Protein AF-A0A849ZF72-F1 (afdb_monomer_lite)

Foldseek 3Di:
DDDDPPPVVVVVVVVVVVVVVVVVVVVPDDPDDDDDDDDDDDDDDDDDDDDDDDDDDDPPPPQPLVNVCVVQPDDDDSDLVVVCVVCVVVVVLVNSLVVLVVVCVVPPALVSLQVSLLSCLQVVNLVSSLVSLLSSLVSPQQCLVCCVPDPSNPVNCPDPCNVVSSCSNNVD

Secondary structure (DSSP, 8-state):
----SSHHHHHHHHHHHHHHHHHHHHHSS---------------PPPP----------------HHHHTGGG-SSS---HHHHHHHHHHHT-HHHHHHHHHHHHHHS--HHHHHHHHHHHHHTT-HHHHHHHHHHHHHTT---HHHHHH-GGGHHHHTSTTHHHHHHHHHT-

pLDDT: mean 73.83, std 22.34, range [35.16, 97.88]

Structure (mmCIF, N/CA/C/O backbone):
data_AF-A0A849ZF72-F1
#
_entry.id   AF-A0A849ZF72-F1
#
loop_
_atom_site.group_PDB
_atom_site.id
_atom_site.type_symbol
_atom_site.label_atom_id
_atom_site.label_alt_id
_atom_site.label_comp_id
_atom_site.label_asym_id
_atom_site.label_entity_id
_atom_site.label_seq_id
_atom_site.pdbx_PDB_ins_code
_atom_site.Cartn_x
_atom_site.Cartn_y
_atom_site.Cartn_z
_atom_site.occupancy
_atom_site.B_iso_or_equiv
_atom_site.auth_seq_id
_atom_site.auth_comp_id
_atom_site.auth_asym_id
_atom_site.auth_atom_id
_atom_site.pdbx_PDB_model_num
ATOM 1 N N . MET A 1 1 ? -25.390 3.163 -39.103 1.00 51.00 1 MET A N 1
ATOM 2 C CA . MET A 1 1 ? -24.041 3.510 -38.595 1.00 51.00 1 MET A CA 1
ATOM 3 C C . MET A 1 1 ? -23.569 4.708 -39.407 1.00 51.00 1 MET A C 1
ATOM 5 O O . MET A 1 1 ? -23.665 4.590 -40.624 1.00 51.00 1 MET A O 1
ATOM 9 N N . PRO A 1 2 ? -23.250 5.870 -38.797 1.00 45.84 2 PRO A N 1
ATOM 10 C CA . PRO A 1 2 ? -22.108 6.026 -37.879 1.00 45.84 2 PRO A CA 1
ATOM 11 C C . PRO A 1 2 ? -22.396 6.866 -36.607 1.00 45.84 2 PRO A C 1
ATOM 13 O O . PRO A 1 2 ? -23.239 7.754 -36.625 1.00 45.84 2 PRO A O 1
ATOM 16 N N . ALA A 1 3 ? -21.669 6.605 -35.516 1.00 49.66 3 ALA A N 1
ATOM 17 C CA . ALA A 1 3 ? -21.685 7.398 -34.277 1.00 49.66 3 ALA A CA 1
ATOM 18 C C . ALA A 1 3 ? -20.289 7.374 -33.627 1.00 49.66 3 ALA A C 1
ATOM 20 O O . ALA A 1 3 ? -20.099 6.829 -32.544 1.00 49.66 3 ALA A O 1
ATOM 21 N N . THR A 1 4 ? -19.285 7.897 -34.335 1.00 52.69 4 THR A N 1
ATOM 22 C CA . THR A 1 4 ? -17.876 7.799 -33.901 1.00 52.69 4 THR A CA 1
ATOM 23 C C . THR A 1 4 ? -17.103 9.114 -34.025 1.00 52.69 4 THR A C 1
ATOM 25 O O . THR A 1 4 ? -15.879 9.091 -34.075 1.00 52.69 4 THR A O 1
ATOM 28 N N . ILE A 1 5 ? -17.786 10.265 -34.106 1.00 50.38 5 ILE A N 1
ATOM 29 C CA . ILE A 1 5 ? -17.128 11.563 -34.371 1.00 50.38 5 ILE A CA 1
ATOM 30 C C . ILE A 1 5 ? -17.210 12.553 -33.188 1.00 50.38 5 ILE A C 1
ATOM 32 O O . ILE A 1 5 ? -16.462 13.525 -33.176 1.00 50.38 5 ILE A O 1
ATOM 36 N N . ASP A 1 6 ? -18.005 12.298 -32.141 1.00 52.62 6 ASP A N 1
ATOM 37 C CA . ASP A 1 6 ? -18.146 13.269 -31.035 1.00 52.62 6 ASP A CA 1
ATOM 38 C C . ASP A 1 6 ? -17.104 13.144 -29.905 1.00 52.62 6 ASP A C 1
ATOM 40 O O . ASP A 1 6 ? -16.784 14.139 -29.262 1.00 52.62 6 ASP A O 1
ATOM 44 N N . TYR A 1 7 ? -16.472 11.982 -29.706 1.00 48.75 7 TYR A N 1
ATOM 45 C CA . TYR A 1 7 ? -15.565 11.771 -28.559 1.00 48.75 7 TYR A CA 1
ATOM 46 C C . TYR A 1 7 ? -14.204 12.479 -28.654 1.00 48.75 7 TYR A C 1
ATOM 48 O O . TYR A 1 7 ? -13.531 12.670 -27.643 1.00 48.75 7 TYR A O 1
ATOM 56 N N . VAL A 1 8 ? -13.764 12.867 -29.853 1.00 50.22 8 VAL A N 1
ATOM 57 C CA . VAL A 1 8 ? -12.427 13.462 -30.030 1.00 50.22 8 VAL A CA 1
ATOM 58 C C . VAL A 1 8 ? -12.418 14.945 -29.641 1.00 50.22 8 VAL A C 1
ATOM 60 O O . VAL A 1 8 ? -11.414 15.438 -29.135 1.00 50.22 8 VAL A O 1
ATOM 63 N N . LYS A 1 9 ? -13.545 15.653 -29.793 1.00 51.91 9 LYS A N 1
ATOM 64 C CA . LYS A 1 9 ? -13.614 17.097 -29.510 1.00 51.91 9 LYS A CA 1
ATOM 65 C C . LYS A 1 9 ? -13.668 17.429 -28.017 1.00 51.91 9 LYS A C 1
ATOM 67 O O . LYS A 1 9 ? -13.146 18.469 -27.622 1.00 51.91 9 LYS A O 1
ATOM 72 N N . GLU A 1 10 ? -14.251 16.564 -27.186 1.00 51.84 10 GLU A N 1
ATOM 73 C CA . GLU A 1 10 ? -14.286 16.780 -25.730 1.00 51.84 10 GLU A CA 1
ATOM 74 C C . GLU A 1 10 ? -12.900 16.628 -25.088 1.00 51.84 10 GLU A C 1
ATOM 76 O O . GLU A 1 10 ? -12.539 17.415 -24.211 1.00 51.84 10 GLU A O 1
ATOM 81 N N . ASN A 1 11 ? -12.077 15.695 -25.574 1.00 52.41 11 ASN A N 1
ATOM 82 C CA . ASN A 1 11 ? -10.740 15.474 -25.020 1.00 52.41 11 ASN A CA 1
ATOM 83 C C . ASN A 1 11 ? -9.769 16.629 -25.306 1.00 52.41 11 ASN A C 1
ATOM 85 O O . ASN A 1 11 ? -8.933 16.943 -24.457 1.00 52.41 11 ASN A O 1
ATOM 89 N N . GLU A 1 12 ? -9.884 17.294 -26.457 1.00 51.12 12 GLU A N 1
ATOM 90 C CA . GLU A 1 12 ? -9.036 18.452 -26.765 1.00 51.12 12 GLU A CA 1
ATOM 91 C C . GLU A 1 12 ? -9.368 19.648 -25.865 1.00 51.12 12 GLU A C 1
ATOM 93 O O . GLU A 1 12 ? -8.467 20.301 -25.341 1.00 51.12 12 GLU A O 1
ATOM 98 N N . LEU A 1 13 ? -10.653 19.891 -25.594 1.00 56.91 13 LEU A N 1
ATOM 99 C CA . LEU A 1 13 ? -11.103 20.980 -24.721 1.00 56.91 13 LEU A CA 1
ATOM 100 C C . LEU A 1 13 ? -10.621 20.812 -23.272 1.00 56.91 13 LEU A C 1
ATOM 102 O O . LEU A 1 13 ? -10.176 21.784 -22.656 1.00 56.91 13 LEU A O 1
ATOM 106 N N . VAL A 1 14 ? -10.640 19.584 -22.747 1.00 58.81 14 VAL A N 1
ATOM 107 C CA . VAL A 1 14 ? -10.106 19.279 -21.409 1.00 58.81 14 VAL A CA 1
ATOM 108 C C . VAL A 1 14 ? -8.584 19.436 -21.377 1.00 58.81 14 VAL A C 1
ATOM 110 O O . VAL A 1 14 ? -8.049 20.022 -20.433 1.00 58.81 14 VAL A O 1
ATOM 113 N N . ALA A 1 15 ? -7.878 18.994 -22.422 1.00 57.97 15 ALA A N 1
ATOM 114 C CA . ALA A 1 15 ? -6.429 19.149 -22.513 1.00 57.97 15 ALA A CA 1
ATOM 115 C C . ALA A 1 15 ? -6.004 20.628 -22.525 1.00 57.97 15 ALA A C 1
ATOM 117 O O . ALA A 1 15 ? -5.084 21.006 -21.797 1.00 57.97 15 ALA A O 1
ATOM 118 N N . PHE A 1 16 ? -6.707 21.488 -23.273 1.00 59.75 16 PHE A N 1
ATOM 119 C CA . PHE A 1 16 ? -6.429 22.928 -23.292 1.00 59.75 16 PHE A CA 1
ATOM 120 C C . PHE A 1 16 ? -6.741 23.613 -21.955 1.00 59.75 16 PHE A C 1
ATOM 122 O O . PHE A 1 16 ? -5.988 24.495 -21.537 1.00 59.75 16 PHE A O 1
ATOM 129 N N . ALA A 1 17 ? -7.795 23.189 -21.250 1.00 60.41 17 ALA A N 1
ATOM 130 C CA . ALA A 1 17 ? -8.112 23.712 -19.921 1.00 60.41 17 ALA A CA 1
ATOM 131 C C . ALA A 1 17 ? -7.017 23.370 -18.895 1.00 60.41 17 ALA A C 1
ATOM 133 O O . ALA A 1 17 ? -6.582 24.241 -18.141 1.00 60.41 17 ALA A O 1
ATOM 134 N N . ILE A 1 18 ? -6.513 22.132 -18.913 1.00 64.94 18 ILE A N 1
ATOM 135 C CA . ILE A 1 18 ? -5.421 21.691 -18.033 1.00 64.94 18 ILE A CA 1
ATOM 136 C C . ILE A 1 18 ? -4.130 22.454 -18.354 1.00 64.94 18 ILE A C 1
ATOM 138 O O . ILE A 1 18 ? -3.466 22.953 -17.443 1.00 64.94 18 ILE A O 1
ATOM 142 N N . LEU A 1 19 ? -3.796 22.611 -19.639 1.00 66.31 19 LEU A N 1
ATOM 143 C CA . LEU A 1 19 ? -2.593 23.336 -20.053 1.00 66.31 19 LEU A CA 1
ATOM 144 C C . LEU A 1 19 ? -2.644 24.817 -19.640 1.00 66.31 19 LEU A C 1
ATOM 146 O O . LEU A 1 19 ? -1.638 25.372 -19.201 1.00 66.31 19 LEU A O 1
ATOM 150 N N . GLY A 1 20 ? -3.821 25.444 -19.733 1.00 64.81 20 GLY A N 1
ATOM 151 C CA . GLY A 1 20 ? -4.036 26.825 -19.301 1.00 64.81 20 GLY A CA 1
ATOM 152 C C . GLY A 1 20 ? -3.827 27.016 -17.798 1.00 64.81 20 GLY A C 1
ATOM 153 O O . GLY A 1 20 ? -3.153 27.959 -17.386 1.00 64.81 20 GLY A O 1
ATOM 154 N N . VAL A 1 21 ? -4.335 26.093 -16.975 1.00 66.00 21 VAL A N 1
ATOM 155 C CA . VAL A 1 21 ? -4.146 26.128 -15.514 1.00 66.00 21 VAL A CA 1
ATOM 156 C C . VAL A 1 21 ? -2.672 25.943 -15.142 1.00 66.00 21 VAL A C 1
ATOM 158 O O . VAL A 1 21 ? -2.151 26.688 -14.310 1.00 66.00 21 VAL A O 1
ATOM 161 N N . LEU A 1 22 ? -1.967 25.015 -15.797 1.00 67.81 22 LEU A N 1
ATOM 162 C CA . LEU A 1 22 ? -0.537 24.794 -15.563 1.00 67.81 22 LEU A CA 1
ATOM 163 C C . LEU A 1 22 ? 0.316 26.006 -15.966 1.00 67.81 22 LEU A C 1
ATOM 165 O O . LEU A 1 22 ? 1.252 26.360 -15.251 1.00 67.81 22 LEU A O 1
ATOM 169 N N . LEU A 1 23 ? -0.026 26.688 -17.064 1.00 69.25 23 LEU A N 1
ATOM 170 C CA . LEU A 1 23 ? 0.684 27.889 -17.508 1.00 69.25 23 LEU A CA 1
ATOM 171 C C . LEU A 1 23 ? 0.511 29.055 -16.521 1.00 69.25 23 LEU A C 1
ATOM 173 O O . LEU A 1 23 ? 1.475 29.760 -16.225 1.00 69.25 23 LEU A O 1
ATOM 177 N N . VAL A 1 24 ? -0.695 29.240 -15.972 1.00 66.75 24 VAL A N 1
ATOM 178 C CA . VAL A 1 24 ? -0.959 30.275 -14.958 1.00 66.75 24 VAL A CA 1
ATOM 179 C C . VAL A 1 24 ? -0.1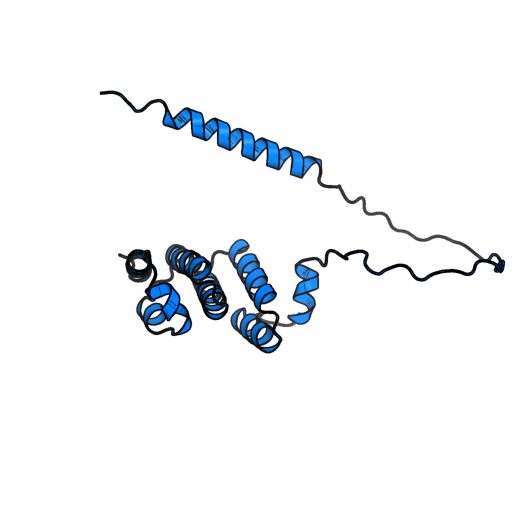86 29.989 -13.670 1.00 66.75 24 VAL A C 1
ATOM 181 O O . VAL A 1 24 ? 0.420 30.904 -13.116 1.00 66.75 24 VAL A O 1
ATOM 184 N N . LEU A 1 25 ? -0.130 28.729 -13.229 1.00 60.12 25 LEU A N 1
ATOM 185 C CA . LEU A 1 25 ? 0.659 28.328 -12.059 1.00 60.12 25 LEU A CA 1
ATOM 186 C C . LEU A 1 25 ? 2.168 28.507 -12.279 1.00 60.12 25 LEU A C 1
ATOM 188 O O . LEU A 1 25 ? 2.877 28.912 -11.361 1.00 60.12 25 LEU A O 1
ATOM 192 N N . PHE A 1 26 ? 2.656 28.276 -13.498 1.00 64.69 26 PHE A N 1
ATOM 193 C CA . PHE A 1 26 ? 4.063 28.470 -13.844 1.00 64.69 26 PHE A CA 1
ATOM 194 C C . PHE A 1 26 ? 4.465 29.954 -13.904 1.00 64.69 26 PHE A C 1
ATOM 196 O O . PHE A 1 26 ? 5.562 30.313 -13.483 1.00 64.69 26 PHE A O 1
ATOM 203 N N . ILE A 1 27 ? 3.582 30.837 -14.387 1.00 64.31 27 ILE A N 1
ATOM 204 C CA . ILE A 1 27 ? 3.835 32.290 -14.429 1.00 64.31 27 ILE A CA 1
ATOM 205 C C . ILE A 1 27 ? 3.677 32.926 -13.039 1.00 64.31 27 ILE A C 1
ATOM 207 O O . ILE A 1 27 ? 4.405 33.860 -12.707 1.00 64.31 27 ILE A O 1
ATOM 211 N N . ALA A 1 28 ? 2.762 32.415 -12.210 1.00 54.56 28 ALA A N 1
ATOM 212 C CA . ALA A 1 28 ? 2.571 32.869 -10.832 1.00 54.56 28 ALA A CA 1
ATOM 213 C C . ALA A 1 28 ? 3.663 32.372 -9.862 1.00 54.56 28 ALA A C 1
ATOM 215 O O . ALA A 1 28 ? 3.665 32.769 -8.697 1.00 54.56 28 ALA A O 1
ATOM 216 N N . TRP A 1 29 ? 4.601 31.538 -10.328 1.00 46.88 29 TRP A N 1
ATOM 217 C CA . TRP A 1 29 ? 5.734 31.067 -9.539 1.00 46.88 29 TRP A CA 1
ATOM 218 C C . TRP A 1 29 ? 6.733 32.212 -9.286 1.00 46.88 29 TRP A C 1
ATOM 220 O O . TRP A 1 29 ? 7.349 32.719 -10.232 1.00 46.88 29 TRP A O 1
ATOM 230 N N . PRO A 1 30 ? 6.948 32.645 -8.031 1.00 47.16 30 PRO A N 1
ATOM 231 C CA . PRO A 1 30 ? 7.880 33.721 -7.746 1.00 47.16 30 PRO A CA 1
ATOM 232 C C . PRO A 1 30 ? 9.313 33.231 -7.986 1.00 47.16 30 PRO A C 1
ATOM 234 O O . PRO A 1 30 ? 9.822 32.351 -7.290 1.00 47.16 30 PRO A O 1
ATOM 237 N N . ARG A 1 31 ? 9.997 33.821 -8.973 1.00 53.00 31 ARG A N 1
ATOM 238 C CA . ARG A 1 31 ? 11.454 33.705 -9.112 1.00 53.00 31 ARG A CA 1
ATOM 239 C C . ARG A 1 31 ? 12.098 34.363 -7.889 1.00 53.00 31 ARG A C 1
ATOM 241 O O . ARG A 1 31 ? 12.235 35.581 -7.835 1.00 53.00 31 ARG A O 1
ATOM 248 N N . GLY A 1 32 ? 12.459 33.549 -6.900 1.00 40.22 32 GLY A N 1
ATOM 249 C CA . GLY A 1 32 ? 13.219 33.977 -5.731 1.00 40.22 32 GLY A CA 1
ATOM 250 C C . GLY A 1 32 ? 14.593 34.492 -6.148 1.00 40.22 32 GLY A C 1
ATOM 251 O O . GLY A 1 32 ? 15.497 33.719 -6.456 1.00 40.22 32 GLY A O 1
ATOM 252 N N . GLU A 1 33 ? 14.739 35.812 -6.184 1.00 39.75 33 GLU A N 1
ATOM 253 C CA . GLU A 1 33 ? 16.008 36.496 -6.388 1.00 39.75 33 GLU A CA 1
ATOM 254 C C . GLU A 1 33 ? 16.874 36.330 -5.133 1.00 39.75 33 GLU A C 1
ATOM 256 O O . GLU A 1 33 ? 16.615 36.900 -4.073 1.00 39.75 33 GLU A O 1
ATOM 261 N N . ALA A 1 34 ? 17.922 35.517 -5.250 1.00 51.66 34 ALA A N 1
ATOM 262 C CA . ALA A 1 34 ? 18.972 35.425 -4.252 1.00 51.66 34 ALA A CA 1
ATOM 263 C C . ALA A 1 34 ? 19.690 36.775 -4.133 1.00 51.66 34 ALA A C 1
ATOM 265 O O . ALA A 1 34 ? 20.327 37.203 -5.093 1.00 51.66 34 ALA A O 1
ATOM 266 N N . ARG A 1 35 ? 19.645 37.421 -2.959 1.00 37.72 35 ARG A N 1
ATOM 267 C CA . ARG A 1 35 ? 20.596 38.478 -2.566 1.00 37.72 35 ARG A CA 1
ATOM 268 C C . ARG A 1 35 ? 20.694 38.613 -1.041 1.00 37.72 35 ARG A C 1
ATOM 270 O O . ARG A 1 35 ? 19.843 39.201 -0.387 1.00 37.72 35 ARG A O 1
ATOM 277 N N . ASN A 1 36 ? 21.805 38.121 -0.502 1.00 40.62 36 ASN A N 1
ATOM 278 C CA . ASN A 1 36 ? 22.447 38.613 0.721 1.00 40.62 36 ASN A CA 1
ATOM 279 C C . ASN A 1 36 ? 23.777 39.247 0.261 1.00 40.62 36 ASN A C 1
ATOM 281 O O . ASN A 1 36 ? 24.435 38.638 -0.587 1.00 40.62 36 ASN A O 1
ATOM 285 N N . PRO A 1 37 ? 24.180 40.450 0.722 1.00 46.84 37 PRO A N 1
ATOM 286 C CA . PRO A 1 37 ? 25.047 40.512 1.904 1.00 46.84 37 PRO A CA 1
ATOM 287 C C . PRO A 1 37 ? 24.865 41.761 2.802 1.00 46.84 37 PRO A C 1
ATOM 289 O O . PRO A 1 37 ? 24.742 42.893 2.343 1.00 46.84 37 PRO A O 1
ATOM 292 N N . ARG A 1 38 ? 24.957 41.524 4.118 1.00 50.94 38 ARG A N 1
ATOM 293 C CA . ARG A 1 38 ? 25.424 42.406 5.218 1.00 50.94 38 ARG A CA 1
ATOM 294 C C . ARG A 1 38 ? 25.917 43.823 4.838 1.00 50.94 38 ARG A C 1
ATOM 296 O O . ARG A 1 38 ? 26.923 43.937 4.143 1.00 50.94 38 ARG A O 1
ATOM 303 N N . ARG A 1 39 ? 25.402 44.869 5.519 1.00 41.84 39 ARG A N 1
ATOM 304 C CA . ARG A 1 39 ? 26.214 45.956 6.134 1.00 41.84 39 ARG A CA 1
ATOM 305 C C . ARG A 1 39 ? 25.406 46.896 7.057 1.00 41.84 39 ARG A C 1
ATOM 307 O O . ARG A 1 39 ? 24.461 47.531 6.622 1.00 41.84 39 ARG A O 1
ATOM 314 N N . ARG A 1 40 ? 25.944 47.041 8.279 1.00 40.59 40 ARG A N 1
ATOM 315 C CA . ARG A 1 40 ? 25.962 48.204 9.197 1.00 40.59 40 ARG A CA 1
ATOM 316 C C . ARG A 1 40 ? 24.643 48.771 9.740 1.00 40.59 40 ARG A C 1
ATOM 318 O O . ARG A 1 40 ? 23.950 49.515 9.064 1.00 40.59 40 ARG A O 1
ATOM 325 N N . GLY A 1 41 ? 24.489 48.649 11.055 1.00 35.16 41 GLY A N 1
ATOM 326 C CA . GLY A 1 41 ? 23.968 49.737 11.879 1.00 35.16 41 GLY A CA 1
ATOM 327 C C . GLY A 1 41 ? 24.711 49.769 13.216 1.00 35.16 41 GLY A C 1
ATOM 328 O O . GLY A 1 41 ? 24.871 48.704 13.811 1.00 35.16 41 GLY A O 1
ATOM 329 N N . PRO A 1 42 ? 25.192 50.930 13.689 1.00 50.34 42 PRO A N 1
ATOM 330 C CA . PRO A 1 42 ? 25.406 51.150 15.104 1.00 50.34 42 PRO A CA 1
ATOM 331 C C . PRO A 1 42 ? 24.263 51.999 15.682 1.00 50.34 42 PRO A C 1
ATOM 333 O O . PRO A 1 42 ? 23.925 53.056 15.159 1.00 50.34 42 PRO A O 1
ATOM 336 N N . GLU A 1 43 ? 23.677 51.454 16.745 1.00 50.25 43 GLU A N 1
ATOM 337 C CA . GLU A 1 43 ? 23.266 52.122 17.987 1.00 50.25 43 GLU A CA 1
ATOM 338 C C . GLU A 1 43 ? 22.476 53.443 17.909 1.00 50.25 43 GLU A C 1
ATOM 340 O O . GLU A 1 43 ? 23.014 54.525 17.692 1.00 50.25 43 GLU A O 1
ATOM 345 N N . GLY A 1 44 ? 21.189 53.350 18.257 1.00 38.59 44 GLY A N 1
ATOM 346 C CA . GLY A 1 44 ? 20.408 54.443 18.842 1.00 38.59 44 GLY A CA 1
ATOM 347 C C . GLY A 1 44 ? 19.746 53.957 20.145 1.00 38.59 44 GLY A C 1
ATOM 348 O O . GLY A 1 44 ? 19.331 52.796 20.196 1.00 38.59 44 GLY A O 1
ATOM 349 N N . PRO A 1 45 ? 19.672 54.773 21.214 1.00 44.94 45 PRO A N 1
ATOM 350 C CA . PRO A 1 45 ? 19.222 54.328 22.536 1.00 44.94 45 PRO A CA 1
ATOM 351 C C . PRO A 1 45 ? 17.689 54.155 22.619 1.00 44.94 45 PRO A C 1
ATOM 353 O O . PRO A 1 45 ? 16.953 54.739 21.818 1.00 44.94 45 PRO A O 1
ATOM 356 N N . PRO A 1 46 ? 17.180 53.359 23.583 1.00 49.75 46 PRO A N 1
ATOM 357 C CA . PRO A 1 46 ? 15.784 52.938 23.613 1.00 49.75 46 PRO A CA 1
ATOM 358 C C . PRO A 1 46 ? 14.871 54.047 24.145 1.00 49.75 46 PRO A C 1
ATOM 360 O O . PRO A 1 46 ? 15.084 54.574 25.236 1.00 49.75 46 PRO A O 1
ATOM 363 N N . HIS A 1 47 ? 13.802 54.356 23.409 1.00 39.19 47 HIS A N 1
ATOM 364 C CA . HIS A 1 47 ? 12.712 55.177 23.930 1.00 39.19 47 HIS A CA 1
ATOM 365 C C . HIS A 1 47 ? 11.659 54.273 24.601 1.00 39.19 47 HIS A C 1
ATOM 367 O O . HIS A 1 47 ? 11.178 53.327 23.969 1.00 39.19 47 HIS A O 1
ATOM 373 N N . PRO A 1 48 ? 11.290 54.527 25.871 1.00 53.56 48 PRO A N 1
ATOM 374 C CA . PRO A 1 48 ? 10.247 53.781 26.559 1.00 53.56 48 PRO A CA 1
ATOM 375 C C . PRO A 1 48 ? 8.868 54.263 26.084 1.00 53.56 48 PRO A C 1
ATOM 377 O O . PRO A 1 48 ? 8.754 55.341 25.509 1.00 53.56 48 PRO A O 1
ATOM 380 N N . TYR A 1 49 ? 7.832 53.476 26.385 1.00 36.06 49 TYR A N 1
ATOM 381 C CA . TYR A 1 49 ? 6.403 53.670 26.079 1.00 36.06 49 TYR A CA 1
ATOM 382 C C . TYR A 1 49 ? 5.884 53.025 24.784 1.00 36.06 49 TYR A C 1
ATOM 384 O O . TYR A 1 49 ? 5.608 53.702 23.802 1.00 36.06 49 TYR A O 1
ATOM 392 N N . ARG A 1 50 ? 5.536 51.730 24.866 1.00 35.84 50 ARG A N 1
ATOM 393 C CA . ARG A 1 50 ? 4.132 51.307 24.677 1.00 35.84 50 ARG A CA 1
ATOM 394 C C . ARG A 1 50 ? 3.882 49.898 25.226 1.00 35.84 50 ARG A C 1
ATOM 396 O O . ARG A 1 50 ? 4.318 48.904 24.660 1.00 35.84 50 ARG A O 1
ATOM 403 N N . ARG A 1 51 ? 3.127 49.817 26.326 1.00 40.84 51 ARG A N 1
ATOM 404 C CA . ARG A 1 51 ? 2.352 48.618 26.683 1.00 40.84 51 ARG A CA 1
ATOM 405 C C . ARG A 1 51 ? 1.271 48.414 25.616 1.00 40.84 51 ARG A C 1
ATOM 407 O O . ARG A 1 51 ? 0.554 49.368 25.330 1.00 40.84 51 ARG A O 1
ATOM 414 N N . ALA A 1 52 ? 1.104 47.193 25.113 1.00 35.91 52 ALA A N 1
ATOM 415 C CA . ALA A 1 52 ? -0.073 46.356 25.389 1.00 35.91 52 ALA A CA 1
ATOM 416 C C . ALA A 1 52 ? -0.297 45.268 24.321 1.00 35.91 52 ALA A C 1
ATOM 418 O O . ALA A 1 52 ? -0.287 45.539 23.125 1.00 35.91 52 ALA A O 1
ATOM 419 N N . ALA A 1 53 ? -0.659 44.097 24.852 1.00 40.59 53 ALA A N 1
ATOM 420 C CA . ALA A 1 53 ? -1.379 42.965 24.271 1.00 40.59 53 ALA A CA 1
ATOM 421 C C . ALA A 1 53 ? -0.581 41.889 23.492 1.00 40.59 53 ALA A C 1
ATOM 423 O O . ALA A 1 53 ? 0.061 42.190 22.487 1.00 40.59 53 ALA A O 1
ATOM 424 N N . PRO A 1 54 ? -0.694 40.609 23.914 1.00 47.97 54 PRO A N 1
ATOM 425 C CA . PRO A 1 54 ? -0.213 39.469 23.153 1.00 47.97 54 PRO A CA 1
ATOM 426 C C . PRO A 1 54 ? -1.206 39.188 22.020 1.00 47.97 54 PRO A C 1
ATOM 428 O O . PRO A 1 54 ? -2.411 39.071 22.245 1.00 47.97 54 PRO A O 1
ATOM 431 N N . ARG A 1 55 ? -0.713 39.072 20.789 1.00 39.88 55 ARG A N 1
ATOM 432 C CA . ARG A 1 55 ? -1.480 38.504 19.680 1.00 39.88 55 ARG A CA 1
ATOM 433 C C . ARG A 1 55 ? -0.653 37.422 19.018 1.00 39.88 55 ARG A C 1
ATOM 435 O O . ARG A 1 55 ? 0.329 37.723 18.358 1.00 39.88 55 ARG A O 1
ATOM 442 N N . GLY A 1 56 ? -1.109 36.195 19.241 1.00 35.47 56 GLY A N 1
ATOM 443 C CA . GLY A 1 56 ? -1.234 35.181 18.207 1.00 35.47 56 GLY A CA 1
ATOM 444 C C . GLY A 1 56 ? 0.044 34.788 17.483 1.00 35.47 56 GLY A C 1
ATOM 445 O O . GLY A 1 56 ? 0.419 35.395 16.486 1.00 35.47 56 GLY A O 1
ATOM 446 N N . ALA A 1 57 ? 0.570 33.633 17.888 1.00 39.62 57 ALA A N 1
ATOM 447 C CA . ALA A 1 57 ? 0.831 32.568 16.923 1.00 39.62 57 ALA A CA 1
ATOM 448 C C . ALA A 1 57 ? -0.316 32.531 15.875 1.00 39.62 57 ALA A C 1
ATOM 450 O O . ALA A 1 57 ? -1.473 32.773 16.213 1.00 39.62 57 ALA A O 1
ATOM 451 N N . SER A 1 58 ? -0.102 32.323 14.587 1.00 40.03 58 SER A N 1
ATOM 452 C CA . SER A 1 58 ? 0.910 31.495 13.961 1.00 40.03 58 SER A CA 1
ATOM 453 C C . SER A 1 58 ? 1.117 32.045 12.554 1.00 40.03 58 SER A C 1
ATOM 455 O O . SER A 1 58 ? 0.174 32.097 11.765 1.00 40.03 58 SER A O 1
ATOM 457 N N . ARG A 1 59 ? 2.337 32.464 12.217 1.00 40.94 59 ARG A N 1
ATOM 458 C CA . ARG A 1 59 ? 2.731 32.486 10.811 1.00 40.94 59 ARG A CA 1
ATOM 459 C C . ARG A 1 59 ? 3.040 31.032 10.503 1.00 40.94 59 ARG A C 1
ATOM 461 O O . ARG A 1 59 ? 4.038 30.533 11.002 1.00 40.94 59 ARG A O 1
ATOM 468 N N . SER A 1 60 ? 2.121 30.357 9.819 1.00 42.66 60 SER A N 1
ATOM 469 C CA . SER A 1 60 ? 2.330 29.004 9.319 1.00 42.66 60 SER A CA 1
ATOM 470 C C . SER A 1 60 ? 3.596 29.015 8.473 1.00 42.66 60 SER A C 1
ATOM 472 O O . SER A 1 60 ? 3.591 29.486 7.338 1.00 42.66 60 SER A O 1
ATOM 474 N N . GLU A 1 61 ? 4.700 28.595 9.081 1.00 50.62 61 GLU A N 1
ATOM 475 C CA . GLU A 1 61 ? 5.851 28.077 8.371 1.00 50.62 61 GLU A CA 1
ATOM 476 C C . GLU A 1 61 ? 5.301 26.905 7.563 1.00 50.62 61 GLU A C 1
ATOM 478 O O . GLU A 1 61 ? 4.921 25.873 8.115 1.00 50.62 61 GLU A O 1
ATOM 483 N N . GLU A 1 62 ? 5.128 27.107 6.258 1.00 49.06 62 GLU A N 1
ATOM 484 C CA . GLU A 1 62 ? 4.991 25.999 5.322 1.00 49.06 62 GLU A CA 1
ATOM 485 C C . GLU A 1 62 ? 6.313 25.239 5.369 1.00 49.06 62 GLU A C 1
ATOM 487 O O . GLU A 1 62 ? 7.251 25.513 4.626 1.00 49.06 62 GLU A O 1
ATOM 492 N N . GLU A 1 63 ? 6.395 24.334 6.339 1.00 45.03 63 GLU A N 1
ATOM 493 C CA . GLU A 1 63 ? 7.476 23.385 6.500 1.00 45.03 63 GLU A CA 1
ATOM 494 C C . GLU A 1 63 ? 7.553 22.580 5.202 1.00 45.03 63 GLU A C 1
ATOM 496 O O . GLU A 1 63 ? 6.602 21.871 4.822 1.00 45.03 63 GLU A O 1
ATOM 501 N N . SER A 1 64 ? 8.665 22.768 4.485 1.00 54.84 64 SER A N 1
ATOM 502 C CA . SER A 1 64 ? 8.973 22.056 3.252 1.00 54.84 64 SER A CA 1
ATOM 503 C C . SER A 1 64 ? 8.773 20.556 3.488 1.00 54.84 64 SER A C 1
ATOM 505 O O . SER A 1 64 ? 9.109 20.069 4.570 1.00 54.84 64 SER A O 1
ATOM 507 N N . PRO A 1 65 ? 8.268 19.779 2.514 1.00 52.41 65 PRO A N 1
ATOM 508 C CA . PRO A 1 65 ? 8.227 18.320 2.627 1.00 52.41 65 PRO A CA 1
ATOM 509 C C . PRO A 1 65 ? 9.573 17.718 3.067 1.00 52.41 65 PRO A C 1
ATOM 511 O O . PRO A 1 65 ? 9.593 16.730 3.791 1.00 52.41 65 PRO A O 1
ATOM 514 N N . GLN A 1 66 ? 10.685 18.365 2.697 1.00 47.12 66 GLN A N 1
ATOM 515 C CA . GLN A 1 66 ? 12.042 17.988 3.099 1.00 47.12 66 GLN A CA 1
ATOM 516 C C . GLN A 1 66 ? 12.353 18.314 4.571 1.00 47.12 66 GLN A C 1
ATOM 518 O O . GLN A 1 66 ? 13.001 17.515 5.239 1.00 47.12 66 GLN A O 1
ATOM 523 N N . ASP A 1 67 ? 11.848 19.431 5.102 1.00 52.25 67 ASP A N 1
ATOM 524 C CA . ASP A 1 67 ? 12.009 19.802 6.516 1.00 52.25 67 ASP A CA 1
ATOM 525 C C . ASP A 1 67 ? 11.134 18.919 7.423 1.00 52.25 67 ASP A C 1
ATOM 527 O O . ASP A 1 67 ? 11.581 18.475 8.482 1.00 52.25 67 ASP A O 1
ATOM 531 N N . ARG A 1 68 ? 9.942 18.523 6.946 1.00 55.44 68 ARG A N 1
ATOM 532 C CA . ARG A 1 68 ? 9.077 17.532 7.612 1.00 55.44 68 ARG A CA 1
ATOM 533 C C . ARG A 1 68 ? 9.750 16.171 7.784 1.00 55.44 68 ARG A C 1
ATOM 535 O O . ARG A 1 68 ? 9.416 15.451 8.719 1.00 55.44 68 ARG A O 1
ATOM 542 N N . LEU A 1 69 ? 10.705 15.834 6.919 1.00 58.09 69 LEU A N 1
ATOM 543 C CA . LEU A 1 69 ? 11.485 14.594 6.939 1.00 58.09 69 LEU A CA 1
ATOM 544 C C . LEU A 1 69 ? 12.771 14.691 7.773 1.00 58.09 69 LEU A C 1
ATOM 546 O O . LEU A 1 69 ? 13.496 13.705 7.872 1.00 58.09 69 LEU A O 1
ATOM 550 N N . ALA A 1 70 ? 13.047 15.813 8.448 1.00 51.62 70 ALA A N 1
ATOM 551 C CA . ALA A 1 70 ? 14.250 15.968 9.274 1.00 51.62 70 ALA A CA 1
ATOM 552 C C . ALA A 1 70 ? 14.356 14.941 10.425 1.00 51.62 70 ALA A C 1
ATOM 554 O O . ALA A 1 70 ? 15.444 14.689 10.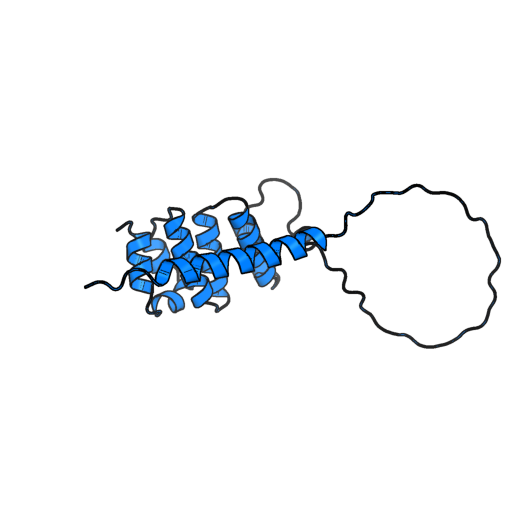941 1.00 51.62 70 ALA A O 1
ATOM 555 N N . TRP A 1 71 ? 13.247 14.300 10.814 1.00 56.22 71 TRP A N 1
ATOM 556 C CA . TRP A 1 71 ? 13.254 13.205 11.791 1.00 56.22 71 TRP A CA 1
ATOM 557 C C . TRP A 1 71 ? 13.745 11.868 11.227 1.00 56.22 71 TRP A C 1
ATOM 559 O O . TRP A 1 71 ? 14.070 10.979 12.013 1.00 56.22 71 TRP A O 1
ATOM 569 N N . ALA A 1 72 ? 13.790 11.716 9.901 1.00 56.38 72 ALA A N 1
ATOM 570 C CA . ALA A 1 72 ? 14.235 10.492 9.244 1.00 56.38 72 ALA A CA 1
ATOM 571 C C . ALA A 1 72 ? 15.753 10.263 9.370 1.00 56.38 72 ALA A C 1
ATOM 573 O O . ALA A 1 72 ? 16.193 9.158 9.086 1.00 56.38 72 ALA A O 1
ATOM 574 N N . ALA A 1 73 ? 16.497 11.259 9.878 1.00 48.28 73 ALA A N 1
ATOM 575 C CA . ALA A 1 73 ? 17.944 11.279 10.114 1.00 48.28 73 ALA A CA 1
ATOM 576 C C . ALA A 1 73 ? 18.800 11.008 8.852 1.00 48.28 73 ALA A C 1
ATOM 578 O O . ALA A 1 73 ? 18.629 9.999 8.174 1.00 48.28 73 ALA A O 1
ATOM 579 N N . PRO A 1 74 ? 19.760 11.885 8.513 1.00 54.94 74 PRO A N 1
ATOM 580 C CA . PRO A 1 74 ? 20.575 11.703 7.323 1.00 54.94 74 PRO A CA 1
ATOM 581 C C . PRO A 1 74 ? 21.851 10.918 7.649 1.00 54.94 74 PRO A C 1
ATOM 583 O O . PRO A 1 74 ? 22.870 11.556 7.846 1.00 54.94 74 PRO A O 1
ATOM 586 N N . GLU A 1 75 ? 21.827 9.580 7.683 1.00 47.19 75 GLU A N 1
ATOM 587 C CA . GLU A 1 75 ? 23.020 8.728 7.467 1.00 47.19 75 GLU A CA 1
ATOM 588 C C . GLU A 1 75 ? 22.597 7.339 6.938 1.00 47.19 75 GLU A C 1
ATOM 590 O O . GLU A 1 75 ? 21.759 6.694 7.553 1.00 47.19 75 GLU A O 1
ATOM 595 N N . GLU A 1 76 ? 23.174 6.939 5.794 1.00 48.78 76 GLU A N 1
ATOM 596 C CA . GLU A 1 76 ? 23.205 5.604 5.147 1.00 48.78 76 GLU A CA 1
ATOM 597 C C . GLU A 1 76 ? 21.926 4.730 5.103 1.00 48.78 76 GLU A C 1
ATOM 599 O O . GLU A 1 76 ? 21.358 4.323 6.111 1.00 48.78 76 GLU A O 1
ATOM 604 N N . ASP A 1 77 ? 21.535 4.361 3.874 1.00 58.91 77 ASP A N 1
ATOM 605 C CA . ASP A 1 77 ? 20.426 3.462 3.525 1.00 58.91 77 ASP A CA 1
ATOM 606 C C . ASP A 1 77 ? 19.106 3.791 4.231 1.00 58.91 77 ASP A C 1
ATOM 608 O O . ASP A 1 77 ? 18.642 3.107 5.149 1.00 58.91 77 ASP A O 1
ATOM 612 N N . VAL A 1 78 ? 18.446 4.841 3.737 1.00 67.25 78 VAL A N 1
ATOM 613 C CA . VAL A 1 78 ? 17.049 5.118 4.069 1.00 67.25 78 VAL A CA 1
ATOM 614 C C . VAL A 1 78 ? 16.201 3.935 3.604 1.00 67.25 78 VAL A C 1
ATOM 616 O O . VAL A 1 78 ? 15.883 3.815 2.426 1.00 67.25 78 VAL A O 1
ATOM 619 N N . ILE A 1 79 ? 15.843 3.041 4.531 1.00 82.00 79 ILE A N 1
ATOM 620 C CA . ILE A 1 79 ? 14.965 1.901 4.249 1.00 82.00 79 ILE A CA 1
ATOM 621 C C . ILE A 1 79 ? 13.514 2.341 4.484 1.00 82.00 79 ILE A C 1
ATOM 623 O O . ILE A 1 79 ? 13.129 2.549 5.643 1.00 82.00 79 ILE A O 1
ATOM 627 N N . PRO A 1 80 ? 12.664 2.425 3.445 1.00 82.69 80 PRO A N 1
ATOM 628 C CA . PRO A 1 80 ? 11.301 2.943 3.584 1.00 82.69 80 PRO A CA 1
ATOM 629 C C . PRO A 1 80 ? 10.444 2.185 4.604 1.00 82.69 80 PRO A C 1
ATOM 631 O O . PRO A 1 80 ? 9.666 2.791 5.337 1.00 82.69 80 PRO A O 1
ATOM 634 N N . SER A 1 81 ? 10.647 0.873 4.753 1.00 82.81 81 SER A N 1
ATOM 635 C CA . SER A 1 81 ? 9.964 0.073 5.778 1.00 82.81 81 SER A CA 1
ATOM 636 C C . SER A 1 81 ? 10.303 0.502 7.212 1.00 82.81 81 SER A C 1
ATOM 638 O O . SER A 1 81 ? 9.412 0.524 8.061 1.00 82.81 81 SER A O 1
ATOM 640 N N . ARG A 1 82 ? 11.551 0.910 7.489 1.00 85.94 82 ARG A N 1
ATOM 641 C CA . ARG A 1 82 ? 11.957 1.419 8.813 1.00 85.94 82 ARG A CA 1
ATOM 642 C C . ARG A 1 82 ? 11.327 2.775 9.111 1.00 85.94 82 ARG A C 1
ATOM 644 O O . ARG A 1 82 ? 10.884 2.998 10.237 1.00 85.94 82 ARG A O 1
ATOM 651 N N . ILE A 1 83 ? 11.241 3.651 8.106 1.00 83.75 83 ILE A N 1
ATOM 652 C CA . ILE A 1 83 ? 10.551 4.943 8.229 1.00 83.75 83 ILE A CA 1
ATOM 653 C C . ILE A 1 83 ? 9.080 4.717 8.570 1.00 83.75 83 ILE A C 1
ATOM 655 O O . ILE A 1 83 ? 8.587 5.287 9.542 1.00 83.75 83 ILE A O 1
ATOM 659 N N . VAL A 1 84 ? 8.385 3.848 7.832 1.00 86.38 84 VAL A N 1
ATOM 660 C CA . VAL A 1 84 ? 6.973 3.528 8.099 1.00 86.38 84 VAL A CA 1
ATOM 661 C C . VAL A 1 84 ? 6.787 2.988 9.513 1.00 86.38 84 VAL A C 1
ATOM 663 O O . VAL A 1 84 ? 5.874 3.416 10.224 1.00 86.38 84 VAL A O 1
ATOM 666 N N . GLU A 1 85 ? 7.662 2.088 9.959 1.00 85.50 85 GLU A N 1
ATOM 667 C CA . GLU A 1 85 ? 7.592 1.522 11.303 1.00 85.50 85 GLU A CA 1
ATOM 668 C C . GLU A 1 85 ? 7.773 2.605 12.380 1.00 85.50 85 GLU A C 1
ATOM 670 O O . GLU A 1 85 ? 6.979 2.707 13.318 1.00 85.50 85 GLU A O 1
ATOM 675 N N . GLN A 1 86 ? 8.777 3.470 12.233 1.00 84.44 86 GLN A N 1
ATOM 676 C CA . GLN A 1 86 ? 9.035 4.557 13.175 1.00 84.44 86 GLN A CA 1
ATOM 677 C C . GLN A 1 86 ? 7.918 5.608 13.180 1.00 84.44 86 GLN A C 1
ATOM 679 O O . GLN A 1 86 ? 7.477 6.027 14.255 1.00 84.44 86 GLN A O 1
ATOM 684 N N . ALA A 1 87 ? 7.413 5.999 12.012 1.00 84.94 87 ALA A N 1
ATOM 685 C CA . ALA A 1 87 ? 6.265 6.891 11.885 1.00 84.94 87 ALA A CA 1
ATOM 686 C C . ALA A 1 87 ? 5.020 6.288 12.545 1.00 84.94 87 ALA A C 1
ATOM 688 O O . ALA A 1 87 ? 4.291 6.967 13.265 1.00 84.94 87 ALA A O 1
ATOM 689 N N . THR A 1 88 ? 4.807 4.985 12.375 1.00 82.56 88 THR A N 1
ATOM 690 C CA . THR A 1 88 ? 3.708 4.257 13.012 1.00 82.56 88 THR A CA 1
ATOM 691 C C . THR A 1 88 ? 3.833 4.265 14.531 1.00 82.56 88 THR A C 1
ATOM 693 O O . THR A 1 88 ? 2.844 4.551 15.209 1.00 82.56 88 THR A O 1
ATOM 696 N N . ARG A 1 89 ? 5.036 4.027 15.072 1.00 85.75 89 ARG A N 1
ATOM 697 C CA . ARG A 1 89 ? 5.305 4.077 16.522 1.00 85.75 89 ARG A CA 1
ATOM 698 C C . ARG A 1 89 ? 5.133 5.478 17.112 1.00 85.75 89 ARG A C 1
ATOM 700 O O . ARG A 1 89 ? 4.701 5.608 18.251 1.00 85.75 89 ARG A O 1
ATOM 707 N N . THR A 1 90 ? 5.461 6.518 16.350 1.00 85.62 90 THR A N 1
ATOM 708 C CA . THR A 1 90 ? 5.390 7.923 16.791 1.00 85.62 90 THR A CA 1
ATOM 709 C C . THR A 1 90 ? 4.053 8.600 16.473 1.00 85.62 90 THR A C 1
ATOM 711 O O . THR A 1 90 ? 3.876 9.775 16.778 1.00 85.62 90 THR A O 1
ATOM 714 N N . GLY A 1 91 ? 3.099 7.878 15.873 1.00 84.19 91 GLY A N 1
ATOM 715 C CA . GLY A 1 91 ? 1.793 8.419 15.479 1.00 84.19 91 GLY A CA 1
ATOM 716 C C . GLY A 1 91 ? 1.820 9.307 14.228 1.00 84.19 91 GLY A C 1
ATOM 717 O O . GLY A 1 91 ? 0.791 9.85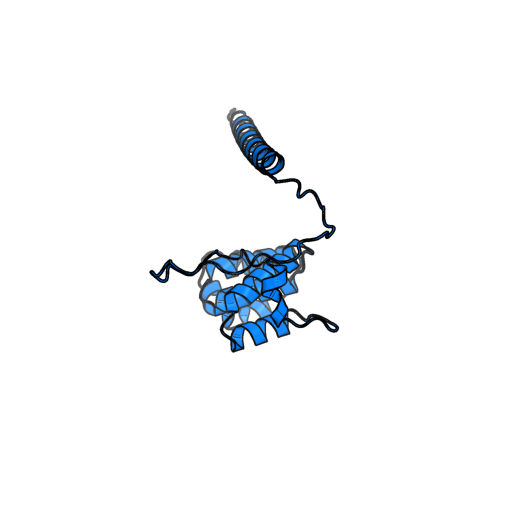8 13.847 1.00 84.19 91 GLY A O 1
ATOM 718 N N . ARG A 1 92 ? 2.959 9.409 13.539 1.00 86.75 92 ARG A N 1
ATOM 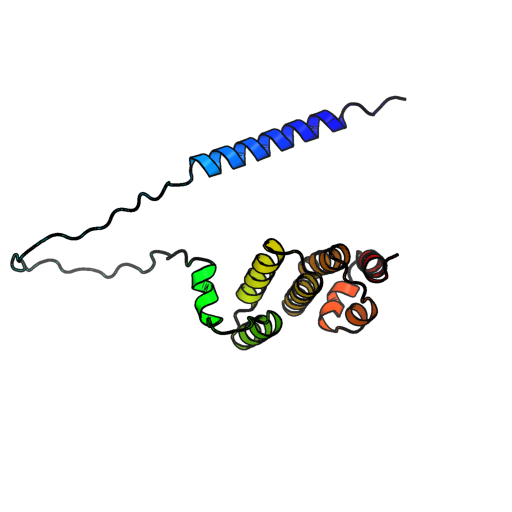719 C CA . ARG A 1 92 ? 3.186 10.238 12.342 1.00 86.75 92 ARG A CA 1
ATOM 720 C C . ARG A 1 92 ? 2.857 9.498 11.039 1.00 86.75 92 ARG A C 1
ATOM 722 O O . ARG A 1 92 ? 3.533 9.660 10.029 1.00 86.75 92 ARG A O 1
ATOM 729 N N . ARG A 1 93 ? 1.818 8.655 11.041 1.00 86.06 93 ARG A N 1
ATOM 730 C CA . ARG A 1 93 ? 1.485 7.762 9.908 1.00 86.06 93 ARG A CA 1
ATOM 731 C C . ARG A 1 93 ? 1.228 8.507 8.591 1.00 86.06 93 ARG A C 1
ATOM 733 O O . ARG A 1 93 ? 1.635 8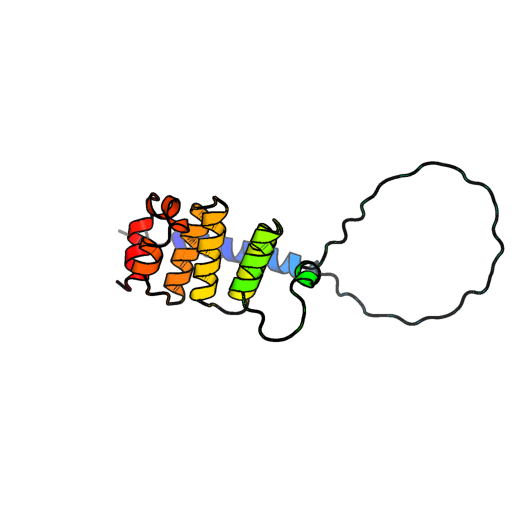.025 7.541 1.00 86.06 93 ARG A O 1
ATOM 740 N N . TRP A 1 94 ? 0.623 9.694 8.644 1.00 88.88 94 TRP A N 1
ATOM 741 C CA . TRP A 1 94 ? 0.398 10.530 7.456 1.00 88.88 94 TRP A CA 1
ATOM 742 C C . TRP A 1 94 ? 1.690 10.989 6.781 1.00 88.88 94 TRP A C 1
ATOM 744 O O . TRP A 1 94 ? 1.734 11.128 5.564 1.00 88.88 94 TRP A O 1
ATOM 754 N N . GLU A 1 95 ? 2.756 11.183 7.551 1.00 88.69 95 GLU A N 1
ATOM 755 C CA . GLU A 1 95 ? 4.054 11.548 6.991 1.00 88.69 95 GLU A CA 1
ATOM 756 C C . GLU A 1 95 ? 4.736 10.361 6.325 1.00 88.69 95 GLU A C 1
ATOM 758 O O . GLU A 1 95 ? 5.370 10.538 5.293 1.00 88.69 95 GLU A O 1
ATOM 763 N N . ALA A 1 96 ? 4.559 9.149 6.861 1.00 89.50 96 ALA A N 1
ATOM 764 C CA . ALA A 1 96 ? 5.010 7.938 6.181 1.00 89.50 96 ALA A CA 1
ATOM 765 C C . ALA A 1 96 ? 4.290 7.733 4.845 1.00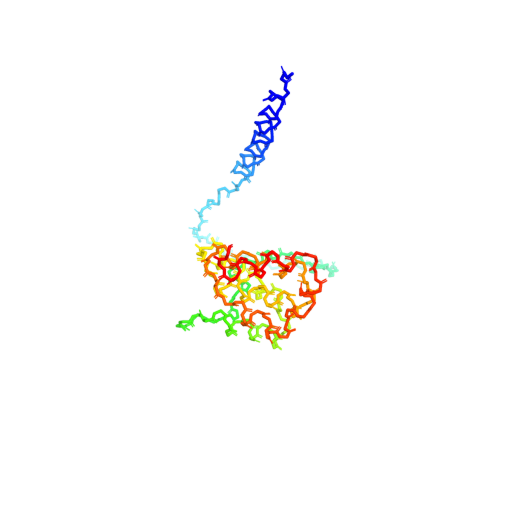 89.50 96 ALA A C 1
ATOM 767 O O . ALA A 1 96 ? 4.938 7.398 3.860 1.00 89.50 96 ALA A O 1
ATOM 768 N N . ILE A 1 97 ? 2.978 7.977 4.792 1.00 93.38 97 ILE A N 1
ATOM 769 C CA . ILE A 1 97 ? 2.206 7.930 3.541 1.00 93.38 97 ILE A CA 1
ATOM 770 C C . ILE A 1 97 ? 2.770 8.941 2.535 1.00 93.38 97 ILE A C 1
ATOM 772 O O . ILE A 1 97 ? 3.138 8.550 1.432 1.00 93.38 97 ILE A O 1
ATOM 776 N N . ALA A 1 98 ? 2.921 10.207 2.935 1.00 91.31 98 ALA A N 1
ATOM 777 C CA . ALA A 1 98 ? 3.445 11.256 2.058 1.00 91.31 98 ALA A CA 1
ATOM 778 C C . ALA A 1 98 ? 4.887 10.984 1.594 1.00 91.31 98 ALA A C 1
ATOM 780 O O . ALA A 1 98 ? 5.234 11.257 0.446 1.00 91.31 98 ALA A O 1
ATOM 781 N N . PHE A 1 99 ? 5.726 10.430 2.473 1.00 91.31 99 PHE A N 1
ATOM 782 C CA . PHE A 1 99 ? 7.078 9.999 2.130 1.00 91.31 99 PHE A CA 1
ATOM 783 C C . PHE A 1 99 ? 7.052 8.911 1.053 1.00 91.31 99 PHE A C 1
ATOM 785 O O . PHE A 1 99 ? 7.688 9.071 0.018 1.00 91.31 99 PHE A O 1
ATOM 792 N N . LEU A 1 100 ? 6.269 7.845 1.249 1.00 93.19 100 LEU A N 1
ATOM 793 C CA . LEU A 1 100 ? 6.155 6.766 0.265 1.00 93.19 100 LEU A CA 1
ATOM 794 C C . LEU A 1 100 ? 5.609 7.264 -1.077 1.00 93.19 100 LEU A C 1
ATOM 796 O O . LEU A 1 100 ? 6.125 6.880 -2.121 1.00 93.19 100 LEU A O 1
ATOM 800 N N . GLU A 1 101 ? 4.600 8.138 -1.065 1.00 94.31 101 GLU A N 1
ATOM 801 C CA . GLU A 1 101 ? 4.075 8.761 -2.285 1.00 94.31 101 GLU A CA 1
ATOM 802 C C . GLU A 1 101 ? 5.155 9.560 -3.025 1.00 94.31 101 GLU A C 1
ATOM 804 O O . GLU A 1 101 ? 5.261 9.460 -4.249 1.00 94.31 101 GLU A O 1
ATOM 809 N N . SER A 1 102 ? 5.983 10.313 -2.293 1.00 91.12 102 SER A N 1
ATOM 810 C CA . SER A 1 102 ? 7.109 11.064 -2.855 1.00 91.12 102 SER A CA 1
ATOM 811 C C . SER A 1 102 ? 8.171 10.146 -3.466 1.00 91.12 102 SER A C 1
ATOM 813 O O . SER A 1 102 ? 8.626 10.402 -4.581 1.00 91.12 102 SER A O 1
ATOM 815 N N . GLU A 1 103 ? 8.551 9.070 -2.774 1.00 90.38 103 GLU A N 1
ATOM 816 C CA . GLU A 1 103 ? 9.542 8.108 -3.273 1.00 90.38 103 GLU A CA 1
ATOM 817 C C . GLU A 1 103 ? 9.052 7.415 -4.550 1.00 90.38 103 GLU A C 1
ATOM 819 O O . GLU A 1 103 ? 9.769 7.362 -5.549 1.00 90.38 103 GLU A O 1
ATOM 824 N N . ILE A 1 104 ? 7.792 6.969 -4.571 1.00 93.50 104 ILE A N 1
ATOM 825 C CA . ILE A 1 104 ? 7.192 6.332 -5.751 1.00 93.50 104 ILE A CA 1
ATOM 826 C C . ILE A 1 104 ? 7.087 7.312 -6.927 1.00 93.50 104 ILE A C 1
ATOM 828 O O . ILE A 1 104 ? 7.270 6.927 -8.084 1.00 93.50 104 ILE A O 1
ATOM 832 N N . ALA A 1 105 ? 6.785 8.585 -6.653 1.00 92.00 105 ALA A N 1
ATOM 833 C CA . ALA A 1 105 ? 6.756 9.620 -7.681 1.00 92.00 105 ALA A CA 1
ATOM 834 C C . ALA A 1 105 ? 8.147 9.876 -8.286 1.00 92.00 105 ALA A C 1
ATOM 836 O O . ALA A 1 105 ? 8.241 10.251 -9.456 1.00 92.00 105 ALA A O 1
ATOM 837 N N . HIS A 1 106 ? 9.215 9.668 -7.511 1.00 90.06 106 HIS A N 1
ATOM 838 C CA . HIS A 1 106 ? 10.586 9.766 -7.997 1.00 90.06 106 HIS A CA 1
ATOM 839 C C . HIS A 1 106 ? 10.986 8.547 -8.836 1.00 90.06 106 HIS A C 1
ATOM 841 O O . HIS A 1 106 ? 11.544 8.703 -9.925 1.00 90.06 106 HIS A O 1
ATOM 847 N N . ALA A 1 107 ? 10.675 7.346 -8.352 1.00 89.81 107 ALA A N 1
ATOM 848 C CA . ALA A 1 107 ? 10.968 6.094 -9.029 1.00 89.81 107 ALA A CA 1
ATOM 849 C C . ALA A 1 107 ? 9.819 5.090 -8.824 1.00 89.81 107 ALA A C 1
ATOM 851 O O . ALA A 1 107 ? 9.564 4.674 -7.693 1.00 89.81 107 ALA A O 1
ATOM 852 N N . PRO A 1 108 ? 9.137 4.658 -9.903 1.00 93.88 108 PRO A N 1
ATOM 853 C CA . PRO A 1 108 ? 8.145 3.596 -9.821 1.00 93.88 108 PRO A CA 1
ATOM 854 C C . PRO A 1 108 ? 8.758 2.304 -9.275 1.00 93.88 108 PRO A C 1
ATOM 856 O O . PRO A 1 108 ? 9.590 1.682 -9.935 1.00 93.88 108 PRO A O 1
ATOM 859 N N . ASP A 1 109 ? 8.316 1.896 -8.090 1.00 94.00 109 ASP A N 1
ATOM 860 C CA . ASP A 1 109 ? 8.795 0.699 -7.405 1.00 94.00 109 ASP A CA 1
ATOM 861 C C . ASP A 1 109 ? 7.591 -0.129 -6.904 1.00 94.00 109 ASP A C 1
ATOM 863 O O . ASP A 1 109 ? 6.731 0.400 -6.182 1.00 94.00 109 ASP A O 1
ATOM 867 N N . PRO A 1 110 ? 7.478 -1.412 -7.303 1.00 95.75 110 PRO A N 1
ATOM 868 C CA . PRO A 1 110 ? 6.361 -2.267 -6.912 1.00 95.75 110 PRO A CA 1
ATOM 869 C C . PRO A 1 110 ? 6.302 -2.546 -5.404 1.00 95.75 110 PRO A C 1
ATOM 871 O O . PRO A 1 110 ? 5.201 -2.607 -4.850 1.00 95.75 110 PRO A O 1
ATOM 874 N N . ASP A 1 111 ? 7.442 -2.676 -4.725 1.00 94.88 111 ASP A N 1
ATOM 875 C CA . ASP A 1 111 ? 7.501 -2.936 -3.287 1.00 94.88 111 ASP A CA 1
ATOM 876 C C . ASP A 1 111 ? 7.139 -1.684 -2.479 1.00 94.88 111 ASP A C 1
ATOM 878 O O . ASP A 1 111 ? 6.432 -1.790 -1.472 1.00 94.88 111 ASP A O 1
ATOM 882 N N . LEU A 1 112 ? 7.535 -0.489 -2.935 1.00 95.25 112 LEU A N 1
ATOM 883 C CA . LEU A 1 112 ? 7.107 0.767 -2.304 1.00 95.25 112 LEU A CA 1
ATOM 884 C C . LEU A 1 112 ? 5.607 1.005 -2.470 1.00 95.25 112 LEU A C 1
ATOM 886 O O . LEU A 1 112 ? 4.930 1.349 -1.498 1.00 95.25 112 LEU A O 1
ATOM 890 N N . ALA A 1 113 ? 5.063 0.765 -3.665 1.00 97.31 113 ALA A N 1
ATOM 891 C CA . ALA A 1 113 ? 3.624 0.850 -3.902 1.00 97.31 113 ALA A CA 1
ATOM 892 C C . ALA A 1 113 ? 2.843 -0.164 -3.048 1.00 97.31 113 ALA A C 1
ATOM 894 O O . ALA A 1 113 ? 1.802 0.178 -2.481 1.00 97.31 113 ALA A O 1
ATOM 895 N N . TYR A 1 114 ? 3.362 -1.387 -2.889 1.00 97.12 114 TYR A N 1
ATOM 896 C CA . TYR A 1 114 ? 2.780 -2.390 -1.996 1.00 97.12 114 TYR A CA 1
ATOM 897 C C . TYR A 1 114 ? 2.828 -1.936 -0.528 1.00 97.12 114 TYR A C 1
ATOM 899 O O . TYR A 1 114 ? 1.834 -2.046 0.195 1.00 97.12 114 TYR A O 1
ATOM 907 N N . LEU A 1 115 ? 3.962 -1.394 -0.073 1.00 96.31 115 LEU A N 1
ATOM 908 C CA . LEU A 1 115 ? 4.128 -0.882 1.288 1.00 96.31 115 LEU A CA 1
ATOM 909 C C . LEU A 1 115 ? 3.176 0.287 1.580 1.00 96.31 115 LEU A C 1
ATOM 911 O O . LEU A 1 115 ? 2.585 0.344 2.661 1.00 96.31 115 LEU A O 1
ATOM 915 N N . LEU A 1 116 ? 2.975 1.184 0.615 1.00 97.50 116 LEU A N 1
ATOM 916 C CA . LEU A 1 116 ? 2.004 2.272 0.712 1.00 97.50 116 LEU A CA 1
ATOM 917 C C . LEU A 1 116 ? 0.572 1.744 0.794 1.00 97.50 116 LEU A C 1
ATOM 919 O O . LEU A 1 116 ? -0.175 2.143 1.690 1.00 97.50 116 LEU A O 1
ATOM 923 N N . ALA A 1 117 ? 0.207 0.795 -0.071 1.00 97.62 117 ALA A N 1
ATOM 924 C CA . ALA A 1 117 ? -1.100 0.150 -0.021 1.00 97.62 117 ALA A CA 1
ATOM 925 C C . ALA A 1 117 ? -1.368 -0.455 1.362 1.00 97.62 117 ALA A C 1
ATOM 927 O O . ALA A 1 117 ? -2.422 -0.224 1.957 1.00 97.62 117 ALA A O 1
ATOM 928 N N . ARG A 1 118 ? -0.390 -1.186 1.904 1.00 96.94 118 ARG A N 1
ATOM 929 C CA . ARG A 1 118 ? -0.489 -1.796 3.230 1.00 96.94 118 ARG A CA 1
ATOM 930 C C . ARG A 1 118 ? -0.649 -0.739 4.327 1.00 96.94 118 ARG A C 1
ATOM 932 O O . ARG A 1 118 ? -1.526 -0.875 5.176 1.00 96.94 118 ARG A O 1
ATOM 939 N N . THR A 1 119 ? 0.146 0.329 4.277 1.00 95.81 119 THR A N 1
ATOM 940 C CA . THR A 1 119 ? 0.102 1.431 5.255 1.00 95.81 119 THR A CA 1
ATOM 941 C C . THR A 1 119 ? -1.266 2.123 5.263 1.00 95.81 119 THR A C 1
ATOM 943 O O . THR A 1 119 ? -1.809 2.407 6.331 1.00 95.81 119 THR A O 1
ATOM 946 N N . LEU A 1 120 ? -1.863 2.346 4.088 1.00 96.81 120 LEU A N 1
ATOM 947 C CA . LEU A 1 120 ? -3.213 2.906 3.953 1.00 96.81 120 LEU A CA 1
ATOM 948 C C . LEU A 1 120 ? -4.283 1.966 4.513 1.00 96.81 120 LEU A C 1
ATOM 950 O O . LEU A 1 120 ? -5.179 2.411 5.231 1.00 96.81 120 LEU A O 1
ATOM 954 N N . ALA A 1 121 ? -4.162 0.664 4.250 1.00 95.56 121 ALA A N 1
ATOM 955 C CA . ALA A 1 121 ? -5.103 -0.327 4.757 1.00 95.56 121 ALA A CA 1
ATOM 956 C C . ALA A 1 121 ? -5.071 -0.401 6.296 1.00 95.56 121 ALA A C 1
ATOM 958 O O . ALA A 1 121 ? -6.117 -0.341 6.941 1.00 95.56 121 ALA A O 1
ATOM 959 N N . GLU A 1 122 ? -3.874 -0.415 6.894 1.00 93.44 122 GLU A N 1
ATOM 960 C CA . GLU A 1 122 ? -3.678 -0.353 8.352 1.00 93.44 122 GLU A CA 1
ATOM 961 C C . GLU A 1 122 ? -4.160 0.973 8.970 1.00 93.44 122 GLU A C 1
ATOM 963 O O . GLU A 1 122 ? -4.439 1.044 10.171 1.00 93.44 122 GLU A O 1
ATOM 968 N N . HIS A 1 123 ? -4.253 2.036 8.169 1.00 91.75 123 HIS A N 1
ATOM 969 C CA . HIS A 1 123 ? -4.800 3.324 8.585 1.00 91.75 123 HIS A CA 1
ATOM 970 C C . HIS A 1 123 ? -6.326 3.426 8.424 1.00 91.75 123 HIS A C 1
ATOM 972 O O . HIS A 1 123 ? -6.923 4.416 8.843 1.00 91.75 123 HIS A O 1
ATOM 978 N N . GLY A 1 124 ? -6.973 2.397 7.871 1.00 93.81 124 GLY A N 1
ATOM 979 C CA . GLY A 1 124 ? -8.416 2.386 7.650 1.00 93.81 124 GLY A CA 1
ATOM 980 C C . GLY A 1 124 ? -8.855 3.076 6.358 1.00 93.81 124 GLY A C 1
ATOM 981 O O . GLY A 1 124 ? -10.031 3.412 6.238 1.00 93.81 124 GLY A O 1
ATOM 982 N N . ASP A 1 125 ? -7.954 3.251 5.385 1.00 96.19 125 ASP A N 1
ATOM 983 C CA . ASP A 1 125 ? -8.294 3.654 4.015 1.00 96.19 125 ASP A CA 1
ATOM 984 C C . ASP A 1 125 ? -8.162 2.472 3.033 1.00 96.19 125 ASP A C 1
ATOM 986 O O . ASP A 1 125 ? -7.200 2.380 2.259 1.00 96.19 125 ASP A O 1
ATOM 990 N N . PRO A 1 126 ? -9.134 1.541 3.021 1.00 96.56 126 PRO A N 1
ATOM 991 C CA . PRO A 1 126 ? -9.091 0.395 2.124 1.00 96.56 126 PRO A CA 1
ATOM 992 C C . PRO A 1 126 ? -9.301 0.789 0.652 1.00 96.56 126 PRO A C 1
ATOM 994 O O . PRO A 1 126 ? -8.905 0.039 -0.234 1.00 96.56 126 PRO A O 1
ATOM 997 N N . ALA A 1 127 ? -9.891 1.955 0.359 1.00 96.31 127 ALA A N 1
ATOM 998 C CA . ALA A 1 127 ? -10.063 2.438 -1.014 1.00 96.31 127 ALA A CA 1
ATOM 999 C C . ALA A 1 127 ? -8.761 3.029 -1.583 1.00 96.31 127 ALA A C 1
ATOM 1001 O O . ALA A 1 127 ? -8.444 2.848 -2.759 1.00 96.31 127 ALA A O 1
ATOM 1002 N N . GLY A 1 128 ? -7.987 3.747 -0.767 1.00 97.12 128 GLY A N 1
ATOM 1003 C CA . GLY A 1 128 ? -6.615 4.135 -1.095 1.00 97.12 128 GLY A CA 1
ATOM 1004 C C . GLY A 1 128 ? -5.714 2.917 -1.276 1.00 97.12 128 GLY A C 1
ATOM 1005 O O . GLY A 1 128 ? -5.017 2.819 -2.286 1.00 97.12 128 GLY A O 1
ATOM 1006 N N . ALA A 1 129 ? -5.795 1.958 -0.353 1.00 97.62 129 ALA A N 1
ATOM 1007 C CA . ALA A 1 129 ? -5.034 0.716 -0.425 1.00 97.62 129 ALA A CA 1
ATOM 1008 C C . ALA A 1 129 ? -5.328 -0.095 -1.696 1.00 97.62 129 ALA A C 1
ATOM 1010 O O . ALA A 1 129 ? -4.397 -0.538 -2.358 1.00 97.62 129 ALA A O 1
ATOM 1011 N N . GLU A 1 130 ? -6.603 -0.235 -2.074 1.00 97.69 130 GLU A N 1
ATOM 1012 C CA . GLU A 1 130 ? -7.034 -0.889 -3.318 1.00 97.69 130 GLU A CA 1
ATOM 1013 C C . GLU A 1 130 ? -6.328 -0.299 -4.547 1.00 97.69 130 GLU A C 1
ATOM 1015 O O . GLU A 1 130 ? -5.728 -1.022 -5.346 1.00 97.69 130 GLU A O 1
ATOM 1020 N N . ARG A 1 131 ? -6.342 1.035 -4.664 1.00 97.44 131 ARG A N 1
ATOM 1021 C CA . ARG A 1 131 ? -5.715 1.757 -5.778 1.00 97.44 131 ARG A CA 1
ATOM 1022 C C . ARG A 1 131 ? -4.212 1.515 -5.829 1.00 97.44 131 ARG A C 1
ATOM 1024 O O . ARG A 1 131 ? -3.676 1.220 -6.895 1.00 97.44 131 ARG A O 1
ATOM 1031 N N . TRP A 1 132 ? -3.535 1.611 -4.689 1.00 97.88 132 TRP A N 1
ATOM 1032 C CA . TRP A 1 132 ? -2.086 1.433 -4.626 1.00 97.88 132 TRP A CA 1
ATOM 1033 C C . TRP A 1 132 ? -1.644 -0.018 -4.807 1.00 97.88 132 TRP A C 1
ATOM 1035 O O . TRP A 1 132 ? -0.605 -0.255 -5.417 1.00 97.88 132 TRP A O 1
ATOM 1045 N N . LEU A 1 133 ? -2.450 -0.990 -4.381 1.00 97.12 133 LEU A N 1
ATOM 1046 C CA . LEU A 1 133 ? -2.173 -2.405 -4.613 1.00 97.12 133 LEU A CA 1
ATOM 1047 C C . LEU A 1 133 ? -2.294 -2.756 -6.103 1.00 97.12 133 LEU A C 1
ATOM 1049 O O . LEU A 1 133 ? -1.456 -3.477 -6.646 1.00 97.12 133 LEU A O 1
ATOM 1053 N N . PHE A 1 134 ? -3.273 -2.171 -6.797 1.00 96.81 134 PHE A N 1
ATOM 1054 C CA . PHE A 1 134 ? -3.364 -2.269 -8.253 1.00 96.81 134 PHE A CA 1
ATOM 1055 C C . PHE A 1 134 ? -2.171 -1.591 -8.951 1.00 96.81 134 PHE A C 1
ATOM 1057 O O . PHE A 1 134 ? -1.617 -2.127 -9.912 1.00 96.81 134 PHE A O 1
ATOM 1064 N N . THR A 1 135 ? -1.722 -0.435 -8.454 1.00 97.19 135 THR A N 1
ATOM 1065 C CA . THR A 1 135 ? -0.510 0.238 -8.950 1.00 97.19 135 THR A CA 1
ATOM 1066 C C . THR A 1 135 ? 0.747 -0.607 -8.737 1.00 97.19 135 THR A C 1
ATOM 1068 O O . THR A 1 135 ? 1.552 -0.720 -9.659 1.00 97.19 135 THR A O 1
ATOM 1071 N N . ALA A 1 136 ? 0.893 -1.272 -7.588 1.00 97.31 136 ALA A N 1
ATOM 1072 C CA . ALA A 1 136 ? 1.996 -2.197 -7.333 1.00 97.31 136 ALA A CA 1
ATOM 1073 C C . ALA A 1 136 ? 2.024 -3.325 -8.374 1.00 97.31 136 ALA A C 1
ATOM 1075 O O . ALA A 1 136 ? 3.071 -3.611 -8.959 1.00 97.31 136 ALA A O 1
ATOM 1076 N N . ALA A 1 137 ? 0.861 -3.900 -8.699 1.00 96.94 137 ALA A N 1
ATOM 1077 C CA . ALA A 1 137 ? 0.752 -4.867 -9.786 1.00 96.94 137 ALA A CA 1
ATOM 1078 C C . ALA A 1 137 ? 1.159 -4.251 -11.141 1.00 96.94 137 ALA A C 1
ATOM 1080 O O . ALA A 1 137 ? 1.912 -4.855 -11.905 1.00 96.94 137 ALA A O 1
ATOM 1081 N N . ARG A 1 138 ? 0.761 -3.015 -11.453 1.00 95.44 138 ARG A N 1
ATOM 1082 C CA . ARG A 1 138 ? 1.218 -2.340 -12.685 1.00 95.44 138 ARG A CA 1
ATOM 1083 C C . ARG A 1 138 ? 2.733 -2.123 -12.729 1.00 95.44 138 ARG A C 1
ATOM 1085 O O . ARG A 1 138 ? 3.300 -2.182 -13.815 1.00 95.44 138 ARG A O 1
ATOM 1092 N N . PHE A 1 139 ? 3.381 -1.916 -11.585 1.00 96.31 139 PHE A N 1
ATOM 1093 C CA . PHE A 1 139 ? 4.841 -1.789 -11.480 1.00 96.31 139 PHE A CA 1
ATOM 1094 C C . PHE A 1 139 ? 5.585 -3.129 -11.485 1.00 96.31 139 PHE A C 1
ATOM 1096 O O . PHE A 1 139 ? 6.810 -3.140 -11.520 1.00 96.31 139 PHE A O 1
ATOM 1103 N N . GLY A 1 140 ? 4.865 -4.252 -11.510 1.00 94.38 140 GLY A N 1
ATOM 1104 C CA . GLY A 1 140 ? 5.453 -5.583 -11.656 1.00 94.38 140 GLY A CA 1
ATOM 1105 C C . GLY A 1 140 ? 5.339 -6.473 -10.424 1.00 94.38 140 GLY A C 1
ATOM 1106 O O . GLY A 1 140 ? 5.869 -7.578 -10.454 1.00 94.38 140 GLY A O 1
ATOM 1107 N N . GLN A 1 141 ? 4.625 -6.057 -9.372 1.00 94.25 141 GLN A N 1
ATOM 1108 C CA . GLN A 1 141 ? 4.376 -6.932 -8.227 1.00 94.25 141 GLN A CA 1
ATOM 1109 C C . GLN A 1 141 ? 3.550 -8.147 -8.658 1.00 94.25 141 GLN A C 1
ATOM 1111 O O . GLN A 1 141 ? 2.432 -7.995 -9.152 1.00 94.25 141 GLN A O 1
ATOM 1116 N N . ARG A 1 142 ? 4.087 -9.355 -8.470 1.00 95.38 142 ARG A N 1
ATOM 1117 C CA . ARG A 1 142 ? 3.434 -10.618 -8.859 1.00 95.38 142 ARG A CA 1
ATOM 1118 C C . ARG A 1 142 ? 3.360 -11.609 -7.703 1.00 95.38 142 ARG A C 1
ATOM 1120 O O . ARG A 1 142 ? 3.745 -12.766 -7.826 1.00 95.38 142 ARG A O 1
ATOM 1127 N N . ASP A 1 143 ? 2.923 -11.117 -6.549 1.00 95.00 143 ASP A N 1
ATOM 1128 C CA . ASP A 1 143 ? 2.844 -11.904 -5.318 1.00 95.00 143 ASP A CA 1
ATOM 1129 C C . ASP A 1 143 ? 1.431 -11.840 -4.726 1.00 95.00 143 ASP A C 1
ATOM 1131 O O . ASP A 1 143 ? 1.137 -11.111 -3.772 1.00 95.00 143 ASP A O 1
ATOM 1135 N N . LEU A 1 144 ? 0.526 -12.583 -5.366 1.00 96.00 144 LEU A N 1
ATOM 1136 C CA . LEU A 1 144 ? -0.868 -12.700 -4.946 1.00 96.00 144 LEU A CA 1
ATOM 1137 C C . LEU A 1 144 ? -1.000 -13.348 -3.563 1.00 96.00 144 LEU A C 1
ATOM 1139 O O . LEU A 1 144 ? -1.791 -12.893 -2.737 1.00 96.00 144 LEU A O 1
ATOM 1143 N N . GLU A 1 145 ? -0.227 -14.398 -3.293 1.00 96.75 145 GLU A N 1
ATOM 1144 C CA . GLU A 1 145 ? -0.330 -15.135 -2.031 1.00 96.75 145 GLU A CA 1
ATOM 1145 C C . GLU A 1 145 ? 0.083 -14.271 -0.837 1.00 96.75 145 GLU A C 1
ATOM 1147 O O . GLU A 1 145 ? -0.595 -14.277 0.198 1.00 96.75 145 GLU A O 1
ATOM 1152 N N . ARG A 1 146 ? 1.107 -13.423 -0.995 1.00 95.06 146 ARG A N 1
ATOM 1153 C CA . ARG A 1 146 ? 1.434 -12.400 0.005 1.00 95.06 146 ARG A CA 1
ATOM 1154 C C . ARG A 1 146 ? 0.256 -11.456 0.249 1.00 95.06 146 ARG A C 1
ATOM 1156 O O . ARG A 1 146 ? -0.121 -11.258 1.399 1.00 95.06 146 ARG A O 1
ATOM 1163 N N . ALA A 1 147 ? -0.389 -10.940 -0.798 1.00 94.69 147 ALA A N 1
ATOM 1164 C CA . ALA A 1 147 ? -1.533 -10.035 -0.645 1.00 94.69 147 ALA A CA 1
ATOM 1165 C C . ALA A 1 147 ? -2.775 -10.708 -0.018 1.00 94.69 147 ALA A C 1
ATOM 1167 O O . ALA A 1 147 ? -3.536 -10.058 0.702 1.00 94.69 147 ALA A O 1
ATOM 1168 N N . ARG A 1 148 ? -2.992 -12.008 -0.260 1.00 95.88 148 ARG A N 1
ATOM 1169 C CA . ARG A 1 148 ? -4.077 -12.801 0.349 1.00 95.88 148 ARG A CA 1
ATOM 1170 C C . ARG A 1 148 ? -3.856 -13.089 1.828 1.00 95.88 148 ARG A C 1
ATOM 1172 O O . ARG A 1 148 ? -4.812 -13.073 2.602 1.00 95.88 148 ARG A O 1
ATOM 1179 N N . THR A 1 149 ? -2.616 -13.365 2.213 1.00 96.69 149 THR A N 1
ATOM 1180 C CA . THR A 1 149 ? -2.263 -13.728 3.593 1.00 96.69 149 THR A CA 1
ATOM 1181 C C . THR A 1 149 ? -1.997 -12.517 4.482 1.00 96.69 149 THR A C 1
ATOM 1183 O O . THR A 1 149 ? -2.138 -12.617 5.701 1.00 96.69 149 THR A O 1
ATOM 1186 N N . ASP A 1 150 ? -1.689 -11.356 3.900 1.00 96.38 150 ASP A N 1
ATOM 1187 C CA . ASP A 1 150 ? -1.528 -10.114 4.648 1.00 96.38 150 ASP A CA 1
ATOM 1188 C C . ASP A 1 150 ? -2.859 -9.679 5.283 1.00 96.38 150 ASP A C 1
ATOM 1190 O O . ASP A 1 150 ? -3.875 -9.450 4.613 1.00 96.38 150 ASP A O 1
ATOM 1194 N N . VAL A 1 151 ? -2.871 -9.580 6.611 1.00 96.38 151 VAL A N 1
ATOM 1195 C CA . VAL A 1 151 ? -4.062 -9.216 7.387 1.00 96.38 151 VAL A CA 1
ATOM 1196 C C . VAL A 1 151 ? -4.466 -7.760 7.178 1.00 96.38 151 VAL A C 1
ATOM 1198 O O . VAL A 1 151 ? -5.652 -7.451 7.293 1.00 96.38 151 VAL A O 1
ATOM 1201 N N . ALA A 1 152 ? -3.524 -6.882 6.812 1.00 95.00 152 ALA A N 1
ATOM 1202 C CA . ALA A 1 152 ? -3.811 -5.477 6.539 1.00 95.00 152 ALA A CA 1
ATOM 1203 C C . ALA A 1 152 ? -4.834 -5.323 5.406 1.00 95.00 152 ALA A C 1
ATOM 1205 O O . ALA A 1 152 ? -5.683 -4.437 5.442 1.00 95.00 152 ALA A O 1
ATOM 1206 N N . PHE A 1 153 ? -4.812 -6.233 4.430 1.00 97.38 153 PHE A N 1
ATOM 1207 C CA . PHE A 1 153 ? -5.698 -6.184 3.273 1.00 97.38 153 PHE A CA 1
ATOM 1208 C C . PHE A 1 153 ? -7.053 -6.857 3.470 1.00 97.38 153 PHE A C 1
ATOM 1210 O O . PHE A 1 153 ? -7.823 -6.898 2.518 1.00 97.38 153 PHE A O 1
ATOM 1217 N N . ALA A 1 154 ? -7.408 -7.326 4.671 1.00 96.69 154 ALA A N 1
ATOM 1218 C CA . ALA A 1 154 ? -8.712 -7.956 4.905 1.00 96.69 154 ALA A CA 1
ATOM 1219 C C . ALA A 1 154 ? -9.882 -7.085 4.406 1.00 96.69 154 ALA A C 1
ATOM 1221 O O . ALA A 1 154 ? -10.677 -7.536 3.588 1.00 96.69 154 ALA A O 1
ATOM 1222 N N . ALA A 1 155 ? -9.901 -5.802 4.779 1.00 95.56 155 ALA A N 1
ATOM 1223 C CA . ALA A 1 155 ? -10.930 -4.859 4.333 1.00 95.56 155 ALA A CA 1
ATOM 1224 C C . ALA A 1 155 ? -10.836 -4.485 2.840 1.00 95.56 155 ALA A C 1
ATOM 1226 O O . ALA A 1 155 ? -11.801 -3.974 2.279 1.00 95.56 155 ALA A O 1
ATOM 1227 N N . VAL A 1 156 ? -9.683 -4.700 2.196 1.00 97.12 156 VAL A N 1
ATOM 1228 C CA . VAL A 1 156 ? -9.508 -4.507 0.746 1.00 97.12 156 VAL A CA 1
ATOM 1229 C C . VAL A 1 156 ? -10.072 -5.705 -0.020 1.00 97.12 156 VAL A C 1
ATOM 1231 O O . VAL A 1 156 ? -10.678 -5.519 -1.069 1.00 97.12 156 VAL A O 1
ATOM 1234 N N . ARG A 1 157 ? -9.938 -6.922 0.521 1.00 96.44 157 ARG A N 1
ATOM 1235 C CA . ARG A 1 157 ? -10.460 -8.157 -0.089 1.00 96.44 157 ARG A CA 1
ATOM 1236 C C . ARG A 1 157 ? -11.982 -8.206 -0.161 1.00 96.44 157 ARG A C 1
ATOM 1238 O O . ARG A 1 157 ? -12.526 -8.784 -1.094 1.00 96.44 157 ARG A O 1
ATOM 1245 N N . ASP A 1 158 ? -12.661 -7.544 0.769 1.00 95.56 158 ASP A N 1
ATOM 1246 C CA . ASP A 1 158 ? -14.124 -7.432 0.765 1.00 95.56 158 ASP A CA 1
ATOM 1247 C C . ASP A 1 158 ? -14.651 -6.431 -0.287 1.00 95.56 158 ASP A C 1
ATOM 1249 O O . ASP A 1 158 ? -15.863 -6.255 -0.441 1.00 95.56 158 ASP A O 1
ATOM 1253 N N . ARG A 1 159 ? -13.759 -5.739 -1.012 1.00 95.06 159 ARG A N 1
ATOM 1254 C CA . ARG A 1 159 ? -14.130 -4.727 -2.006 1.00 95.06 159 ARG A CA 1
ATOM 1255 C C . ARG A 1 159 ? -14.406 -5.350 -3.378 1.00 95.06 159 ARG A C 1
ATOM 1257 O O . ARG A 1 159 ? -13.777 -6.337 -3.755 1.00 95.06 159 ARG A O 1
ATOM 1264 N N . PRO A 1 160 ? -15.303 -4.745 -4.179 1.00 95.75 160 PRO A N 1
ATOM 1265 C CA . PRO A 1 160 ? -15.733 -5.310 -5.461 1.00 95.75 160 PRO A CA 1
ATOM 1266 C C . PRO A 1 160 ? -14.613 -5.434 -6.502 1.00 95.75 160 PRO A C 1
ATOM 1268 O O . PRO A 1 160 ? -14.718 -6.253 -7.411 1.00 95.75 160 PRO A O 1
ATOM 1271 N N . GLU A 1 161 ? -13.547 -4.641 -6.383 1.00 94.88 161 GLU A N 1
ATOM 1272 C CA . GLU A 1 161 ? -12.429 -4.655 -7.329 1.00 94.88 161 GLU A CA 1
ATOM 1273 C C . GLU A 1 161 ? -11.358 -5.698 -6.973 1.00 94.88 161 GLU A C 1
ATOM 1275 O O . GLU A 1 161 ? -10.442 -5.916 -7.768 1.00 94.88 161 GLU A O 1
ATOM 1280 N N . TRP A 1 162 ? -11.484 -6.394 -5.831 1.00 96.06 162 TRP A N 1
ATOM 1281 C CA . TRP A 1 162 ? -10.528 -7.418 -5.406 1.00 96.06 162 TRP A CA 1
ATOM 1282 C C . TRP A 1 162 ? -10.230 -8.469 -6.491 1.00 96.06 162 TRP A C 1
ATOM 1284 O O . TRP A 1 162 ? -9.050 -8.667 -6.776 1.00 96.06 162 TRP A O 1
ATOM 1294 N N . PRO A 1 163 ? -11.216 -9.060 -7.202 1.00 96.75 163 PRO A N 1
ATOM 1295 C CA . PRO A 1 163 ? -10.928 -10.042 -8.252 1.00 96.75 163 PRO A CA 1
ATOM 1296 C C . PRO A 1 163 ? -10.023 -9.514 -9.377 1.00 96.75 163 PRO A C 1
ATOM 1298 O O . PRO A 1 163 ? -9.240 -10.267 -9.952 1.00 96.75 163 PRO A O 1
ATOM 1301 N N . LYS A 1 164 ? -10.091 -8.213 -9.692 1.00 95.75 164 LYS A N 1
ATOM 1302 C CA . LYS A 1 164 ? -9.217 -7.598 -10.707 1.00 95.75 164 LYS A CA 1
ATOM 1303 C C . LYS A 1 164 ? -7.793 -7.419 -10.190 1.00 95.75 164 LYS A C 1
ATOM 1305 O O . LYS A 1 164 ? -6.843 -7.550 -10.955 1.00 95.75 164 LYS A O 1
ATOM 1310 N N . ILE A 1 165 ? -7.647 -7.117 -8.902 1.00 95.81 165 ILE A N 1
ATOM 1311 C CA . ILE A 1 165 ? -6.344 -7.040 -8.236 1.00 95.81 165 ILE A CA 1
ATOM 1312 C C . ILE A 1 165 ? -5.715 -8.429 -8.175 1.00 95.81 165 ILE A C 1
ATOM 1314 O O . ILE A 1 165 ? -4.523 -8.552 -8.442 1.00 95.81 165 ILE A O 1
ATOM 1318 N N . GLU A 1 166 ? -6.504 -9.471 -7.894 1.00 96.50 166 GLU A N 1
ATOM 1319 C CA . GLU A 1 166 ? -6.005 -10.846 -7.890 1.00 96.50 166 GLU A CA 1
ATOM 1320 C C . GLU A 1 166 ? -5.424 -11.243 -9.243 1.00 96.50 166 GLU A C 1
ATOM 1322 O O . GLU A 1 166 ? -4.283 -11.694 -9.290 1.00 96.50 166 GLU A O 1
ATOM 1327 N N . ALA A 1 167 ? -6.161 -11.008 -10.332 1.00 96.50 167 ALA A N 1
ATOM 1328 C CA . ALA A 1 167 ? -5.672 -11.274 -11.684 1.00 96.50 167 ALA A CA 1
ATOM 1329 C C . ALA A 1 167 ? -4.380 -10.490 -11.984 1.00 96.50 167 ALA A C 1
ATOM 1331 O O . ALA A 1 167 ? -3.379 -11.059 -12.418 1.00 96.50 167 ALA A O 1
ATOM 1332 N N . ALA A 1 168 ? -4.351 -9.195 -11.647 1.00 96.06 168 ALA A N 1
ATOM 1333 C CA . ALA A 1 168 ? -3.177 -8.355 -11.876 1.00 96.06 168 ALA A CA 1
ATOM 1334 C C . ALA A 1 168 ? -1.935 -8.823 -11.089 1.00 96.06 168 ALA A C 1
ATOM 1336 O O . ALA A 1 168 ? -0.816 -8.750 -11.602 1.00 96.06 168 ALA A O 1
ATOM 1337 N N . LEU A 1 169 ? -2.116 -9.304 -9.854 1.00 95.38 169 LEU A N 1
ATOM 1338 C CA . LEU A 1 169 ? -1.041 -9.853 -9.021 1.00 95.38 169 LEU A CA 1
ATOM 1339 C C . LEU A 1 169 ? -0.653 -11.285 -9.419 1.00 95.38 169 LEU A C 1
ATOM 1341 O O . LEU A 1 169 ? 0.498 -11.662 -9.219 1.00 95.38 169 LEU A O 1
ATOM 1345 N N . ALA A 1 170 ? -1.563 -12.076 -9.988 1.00 95.00 170 ALA A N 1
ATOM 1346 C CA . ALA A 1 170 ? -1.241 -13.377 -10.580 1.00 95.00 170 ALA A CA 1
ATOM 1347 C C . ALA A 1 170 ? -0.443 -13.230 -11.888 1.00 95.00 170 ALA A C 1
ATOM 1349 O O . ALA A 1 170 ? 0.354 -14.101 -12.230 1.00 95.00 170 ALA A O 1
ATOM 1350 N N . GLY A 1 171 ? -0.592 -12.089 -12.569 1.00 89.25 171 GLY A N 1
ATOM 1351 C CA . GLY A 1 171 ? 0.011 -11.832 -13.875 1.00 89.25 171 GLY A CA 1
ATOM 1352 C C . GLY A 1 171 ? -0.825 -12.340 -15.048 1.00 89.25 171 GLY A C 1
ATOM 1353 O O . GLY A 1 171 ? -0.253 -12.551 -16.118 1.00 89.25 171 GLY A O 1
ATOM 1354 N N . ASP A 1 172 ? -2.130 -12.514 -14.829 1.00 74.00 172 ASP A N 1
ATOM 1355 C CA . ASP A 1 172 ? -3.118 -13.001 -15.800 1.00 74.00 172 ASP A CA 1
ATOM 1356 C C . ASP A 1 172 ? -3.725 -11.879 -16.666 1.00 74.00 172 ASP A C 1
ATOM 1358 O O . ASP A 1 172 ? -3.834 -10.721 -16.187 1.00 74.00 172 ASP A O 1
#

Radius of gyration: 25.17 Å; chains: 1; bounding box: 50×70×65 Å

Sequence (172 aa):
MPATIDYVKENELVAFAILGVLLVLFIAWPRGEARNPRRRGPEGPPHPYRRAAPRGASRSEEESPQDRLAWAAPEEDVIPSRIVEQATRTGRRWEAIAFLESEIAHAPDPDLAYLLARTLAEHGDPAGAERWLFTAARFGQRDLERARTDVAFAAVRDRPEWPKIEAALAGD